Protein AF-A0A5N9A8A5-F1 (afdb_monomer_lite)

Foldseek 3Di:
DAQQVVLVVLCPDPVLVVLLVQPPDPPDPRDDDDDLVCVLSSVLNSCVVVVDDDDDDDPDQVSLVVSLVSNCRHPNPPDPRAGLHDFPDDPPDPDDTDPVNVVSND

Structure (mmCIF, N/CA/C/O backbone):
data_AF-A0A5N9A8A5-F1
#
_entry.id   AF-A0A5N9A8A5-F1
#
loop_
_atom_site.group_PDB
_atom_site.id
_atom_site.type_symbol
_atom_site.label_atom_id
_atom_site.label_alt_id
_atom_site.label_comp_id
_atom_site.label_asym_id
_atom_site.label_entity_id
_atom_site.label_seq_id
_atom_site.pdbx_PDB_ins_code
_atom_site.Cartn_x
_atom_site.Cartn_y
_atom_site.Cartn_z
_atom_site.occupancy
_atom_site.B_iso_or_equiv
_atom_site.auth_seq_id
_atom_site.auth_comp_id
_atom_site.auth_asym_id
_atom_site.auth_atom_id
_atom_site.pdbx_PDB_model_num
ATOM 1 N N . MET A 1 1 ? -5.847 -10.207 -16.335 1.00 61.81 1 MET A N 1
ATOM 2 C CA . MET A 1 1 ? -4.598 -10.094 -17.128 1.00 61.81 1 MET A CA 1
ATOM 3 C C . MET A 1 1 ? -3.720 -9.059 -16.449 1.00 61.81 1 MET A C 1
ATOM 5 O O . MET A 1 1 ? -4.241 -7.999 -16.135 1.00 61.81 1 MET A O 1
ATOM 9 N N . THR A 1 2 ? -2.455 -9.367 -16.166 1.00 85.06 2 THR A N 1
ATOM 10 C CA . THR A 1 2 ? -1.560 -8.479 -15.402 1.00 85.06 2 THR A CA 1
ATOM 11 C C . THR A 1 2 ? -0.623 -7.701 -16.321 1.00 85.06 2 THR A C 1
ATOM 13 O O . THR A 1 2 ? -0.273 -8.168 -17.405 1.00 85.06 2 THR A O 1
ATOM 16 N N . LEU A 1 3 ? -0.179 -6.520 -15.888 1.00 89.94 3 LEU A N 1
ATOM 17 C CA . LEU A 1 3 ? 0.757 -5.667 -16.633 1.00 89.94 3 LEU A CA 1
ATOM 18 C C . LEU A 1 3 ? 2.234 -5.964 -16.310 1.00 89.94 3 LEU A C 1
ATOM 20 O O . LEU A 1 3 ? 3.079 -5.072 -16.388 1.00 89.94 3 LEU A O 1
ATOM 24 N N . LYS A 1 4 ? 2.578 -7.214 -15.974 1.00 86.25 4 LYS A N 1
ATOM 25 C CA . LYS A 1 4 ? 3.952 -7.601 -15.598 1.00 86.25 4 LYS A CA 1
ATOM 26 C C . LYS A 1 4 ? 4.996 -7.268 -16.669 1.00 86.25 4 LYS A C 1
ATOM 28 O O . LYS A 1 4 ? 6.074 -6.801 -16.323 1.00 86.25 4 LYS A O 1
ATOM 33 N N . GLY A 1 5 ? 4.656 -7.388 -17.955 1.00 89.38 5 GLY A N 1
ATOM 34 C CA . GLY A 1 5 ? 5.570 -7.027 -19.050 1.00 89.38 5 GLY A CA 1
ATOM 35 C C . GLY A 1 5 ? 5.990 -5.548 -19.052 1.00 89.38 5 GLY A C 1
ATOM 36 O O . GLY A 1 5 ? 7.086 -5.215 -19.496 1.00 89.38 5 GLY A O 1
ATOM 37 N N . VAL A 1 6 ? 5.165 -4.648 -18.498 1.00 91.06 6 VAL A N 1
ATOM 38 C CA . VAL A 1 6 ? 5.547 -3.236 -18.311 1.00 91.06 6 VAL A CA 1
ATOM 39 C C . VAL A 1 6 ? 6.620 -3.109 -17.229 1.00 91.06 6 VAL A C 1
ATOM 41 O O . VAL A 1 6 ? 7.559 -2.334 -17.390 1.00 91.06 6 VAL A O 1
ATOM 44 N N . LEU A 1 7 ? 6.517 -3.891 -16.150 1.00 91.12 7 LEU A N 1
ATOM 45 C CA . LEU A 1 7 ? 7.517 -3.909 -15.079 1.00 91.12 7 LEU A CA 1
ATOM 46 C C . LEU A 1 7 ? 8.862 -4.451 -15.580 1.00 91.12 7 LEU A C 1
ATOM 48 O O . LEU A 1 7 ? 9.905 -3.889 -15.256 1.00 91.12 7 LEU A O 1
ATOM 52 N N . GLU A 1 8 ? 8.840 -5.487 -16.421 1.00 90.31 8 GLU A N 1
ATOM 53 C CA . GLU A 1 8 ? 10.045 -6.024 -17.069 1.00 90.31 8 GLU A CA 1
ATOM 54 C C . GLU A 1 8 ? 10.730 -4.983 -17.964 1.00 90.31 8 GLU A C 1
ATOM 56 O O . GLU A 1 8 ? 11.958 -4.892 -18.002 1.00 90.31 8 GLU A O 1
ATOM 61 N N . LEU A 1 9 ? 9.948 -4.161 -18.671 1.00 92.00 9 LEU A N 1
ATOM 62 C CA . LEU A 1 9 ? 10.483 -3.072 -19.485 1.00 92.00 9 LEU A CA 1
ATOM 63 C C . LEU A 1 9 ? 11.080 -1.954 -18.617 1.00 92.00 9 LEU A C 1
ATOM 65 O O . LEU A 1 9 ? 12.139 -1.424 -18.954 1.00 92.00 9 LEU A O 1
ATOM 69 N N . LEU A 1 10 ? 10.446 -1.629 -17.487 1.00 90.75 10 LEU A N 1
ATOM 70 C CA . LEU A 1 10 ? 10.958 -0.645 -16.529 1.00 90.75 10 LEU A CA 1
ATOM 71 C C . LEU A 1 10 ? 12.285 -1.078 -15.893 1.00 90.75 10 LEU A C 1
ATOM 73 O O . LEU A 1 10 ? 13.174 -0.239 -15.752 1.00 90.75 10 LEU A O 1
ATOM 77 N N . ASP A 1 11 ? 12.472 -2.365 -15.580 1.00 87.94 11 ASP A N 1
ATOM 78 C CA . ASP A 1 11 ? 13.742 -2.869 -15.022 1.00 87.94 11 ASP A CA 1
ATOM 79 C C . ASP A 1 11 ? 14.923 -2.726 -16.000 1.00 87.94 11 ASP A C 1
ATOM 81 O O . ASP A 1 11 ? 16.084 -2.703 -15.597 1.00 87.94 11 ASP A O 1
ATOM 85 N N . ARG A 1 12 ? 14.660 -2.551 -17.299 1.00 90.44 12 ARG A N 1
ATOM 86 C CA . ARG A 1 12 ? 15.705 -2.277 -18.299 1.00 90.44 12 ARG A CA 1
ATOM 87 C C . ARG A 1 12 ? 16.096 -0.799 -18.375 1.00 90.44 12 ARG A C 1
ATOM 89 O O . ARG A 1 12 ? 17.111 -0.487 -18.996 1.00 90.44 12 ARG A O 1
ATOM 96 N N . HIS A 1 13 ? 15.333 0.109 -17.764 1.00 92.44 13 HIS A N 1
ATOM 97 C CA . HIS A 1 13 ? 15.591 1.546 -17.834 1.00 92.44 13 HIS A CA 1
ATOM 98 C C . HIS A 1 13 ? 16.604 1.991 -16.760 1.00 92.44 13 HIS A C 1
ATOM 100 O O . HIS A 1 13 ? 16.325 1.862 -15.566 1.00 92.44 13 HIS A O 1
ATOM 106 N N . PRO A 1 14 ? 17.762 2.569 -17.132 1.00 89.25 14 PRO A N 1
ATOM 107 C CA . PRO A 1 14 ? 18.860 2.818 -16.194 1.00 89.25 14 PRO A CA 1
ATOM 108 C C . PRO A 1 14 ? 18.494 3.802 -15.075 1.00 89.25 14 PRO A C 1
ATOM 110 O O . PRO A 1 14 ? 18.797 3.539 -13.914 1.00 89.25 14 PRO A O 1
ATOM 113 N N . GLU A 1 15 ? 17.778 4.889 -15.383 1.00 88.56 15 GLU A N 1
ATOM 114 C CA . GLU A 1 15 ? 17.345 5.852 -14.354 1.00 88.56 15 GLU A CA 1
ATOM 115 C C . GLU A 1 15 ? 16.336 5.240 -13.380 1.00 88.56 15 GLU A C 1
ATOM 117 O O . GLU A 1 15 ? 16.320 5.565 -12.195 1.00 88.56 15 GLU A O 1
ATOM 122 N N . HIS A 1 16 ? 15.496 4.324 -13.873 1.00 90.00 16 HIS A N 1
ATOM 123 C CA . HIS A 1 16 ? 14.531 3.647 -13.023 1.00 90.00 16 HIS A CA 1
ATOM 124 C C . HIS A 1 16 ? 15.267 2.749 -12.032 1.00 90.00 16 HIS A C 1
ATOM 126 O O . HIS A 1 16 ? 15.028 2.841 -10.832 1.00 90.00 16 HIS A O 1
ATOM 132 N N . ARG A 1 17 ? 16.230 1.958 -12.522 1.00 88.69 17 ARG A N 1
ATOM 133 C CA . ARG A 1 17 ? 17.062 1.098 -11.678 1.00 88.69 17 ARG A CA 1
ATOM 134 C C . ARG A 1 17 ? 17.820 1.883 -10.618 1.00 88.69 17 ARG A C 1
ATOM 136 O O . ARG A 1 17 ? 17.757 1.496 -9.457 1.00 88.69 17 ARG A O 1
ATOM 143 N N . GLY A 1 18 ? 18.462 2.988 -11.003 1.00 88.00 18 GLY A N 1
ATOM 144 C CA . GLY A 1 18 ? 19.213 3.835 -10.074 1.00 88.00 18 GLY A CA 1
ATOM 145 C C . GLY A 1 18 ? 18.349 4.372 -8.932 1.00 88.00 18 GLY A C 1
ATOM 146 O O . GLY A 1 18 ? 18.769 4.345 -7.778 1.00 88.00 18 GLY A O 1
ATOM 147 N N . ASN A 1 19 ? 17.107 4.770 -9.229 1.00 88.25 19 ASN A N 1
ATOM 148 C CA . ASN A 1 19 ? 16.159 5.207 -8.202 1.00 88.25 19 ASN A CA 1
ATOM 149 C C . ASN A 1 19 ? 15.759 4.071 -7.247 1.00 88.25 19 ASN A C 1
ATOM 151 O O . ASN A 1 19 ? 15.625 4.310 -6.051 1.00 88.25 19 ASN A O 1
ATOM 155 N N . LEU A 1 20 ? 15.577 2.843 -7.751 1.00 87.94 20 LEU A N 1
ATOM 156 C CA . LEU A 1 20 ? 15.265 1.684 -6.905 1.00 87.94 20 LEU A CA 1
ATOM 157 C C . LEU A 1 2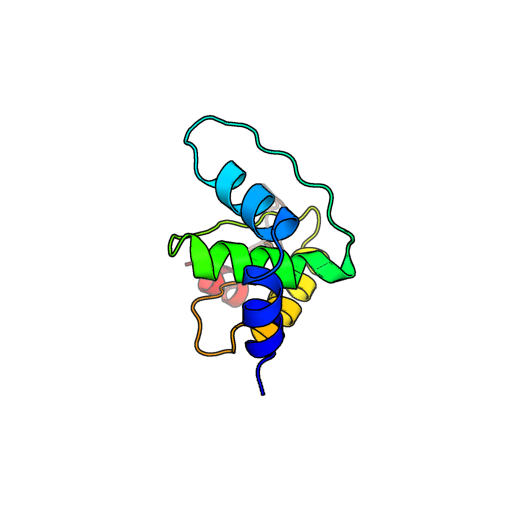0 ? 16.451 1.284 -6.015 1.00 87.94 20 LEU A C 1
ATOM 159 O O . LEU A 1 20 ? 16.251 0.940 -4.854 1.00 87.94 20 LEU A O 1
ATOM 163 N N . ASP A 1 21 ? 17.673 1.349 -6.550 1.00 85.31 21 ASP A N 1
ATOM 164 C CA . ASP A 1 21 ? 18.899 0.984 -5.829 1.00 85.31 21 ASP A CA 1
ATOM 165 C C . ASP A 1 21 ? 19.193 1.941 -4.663 1.00 85.31 21 ASP A C 1
ATOM 167 O O . ASP A 1 21 ? 19.724 1.526 -3.634 1.00 85.31 21 ASP A O 1
ATOM 171 N N . GLY A 1 22 ? 18.781 3.208 -4.777 1.00 81.44 22 GLY A N 1
ATOM 172 C CA . GLY A 1 22 ? 18.878 4.180 -3.686 1.00 81.44 22 GLY A CA 1
ATOM 173 C C . GLY A 1 22 ? 17.964 3.882 -2.489 1.00 81.44 22 GLY A C 1
ATOM 174 O O . GLY A 1 22 ? 18.305 4.239 -1.363 1.00 81.44 22 GLY A O 1
ATOM 175 N N . CYS A 1 23 ? 16.835 3.194 -2.699 1.00 77.12 23 CYS A N 1
ATOM 176 C CA . CYS A 1 23 ? 15.795 2.990 -1.681 1.00 77.12 23 CYS A CA 1
ATOM 177 C C . CYS A 1 23 ? 16.079 1.873 -0.653 1.00 77.12 23 CYS A C 1
ATOM 179 O O . CYS A 1 23 ? 15.278 1.708 0.264 1.00 77.12 23 CYS A O 1
ATOM 181 N N . GLY A 1 24 ? 17.169 1.107 -0.785 1.00 68.94 24 GLY A N 1
ATOM 182 C CA . GLY A 1 24 ? 17.451 -0.069 0.060 1.00 68.94 24 GLY A CA 1
ATOM 183 C C . GLY A 1 24 ? 18.438 0.149 1.215 1.00 68.94 24 GLY A C 1
ATOM 184 O O . GLY A 1 24 ? 18.645 -0.756 2.022 1.00 68.94 24 GLY A O 1
ATOM 185 N N . SER A 1 25 ? 19.074 1.320 1.307 1.00 71.38 25 SER A N 1
ATOM 186 C CA . SER A 1 25 ? 20.109 1.574 2.318 1.00 71.38 25 SER A CA 1
ATOM 187 C C . SER A 1 25 ? 19.491 1.999 3.659 1.00 71.38 25 SER A C 1
ATOM 189 O O . SER A 1 25 ? 18.820 3.035 3.710 1.00 71.38 25 SER A O 1
ATOM 191 N N . PRO A 1 26 ? 19.718 1.255 4.761 1.00 67.12 26 PRO A N 1
ATOM 192 C CA . PRO A 1 26 ? 19.154 1.595 6.064 1.00 67.12 26 PRO A CA 1
ATOM 193 C C . PRO A 1 26 ? 19.673 2.960 6.533 1.00 67.12 26 PRO A C 1
ATOM 195 O O . PRO A 1 26 ? 20.879 3.187 6.599 1.00 67.12 26 PRO A O 1
ATOM 198 N N . GLY A 1 27 ? 18.750 3.870 6.856 1.00 68.75 27 GLY A N 1
ATOM 199 C CA . GLY A 1 27 ? 19.062 5.215 7.351 1.00 68.75 27 GLY A CA 1
ATOM 200 C C . GLY A 1 27 ? 19.237 6.295 6.279 1.00 68.75 27 GLY A C 1
ATOM 201 O O . GLY A 1 27 ? 19.535 7.430 6.639 1.00 68.75 27 GLY A O 1
ATOM 202 N N . ASN A 1 28 ? 19.038 5.984 4.992 1.00 71.62 28 ASN A N 1
ATOM 203 C CA . ASN A 1 28 ? 19.099 6.988 3.931 1.00 71.62 28 ASN A CA 1
ATOM 204 C C . ASN A 1 28 ? 17.697 7.475 3.537 1.00 71.62 28 ASN A C 1
ATOM 206 O O . ASN A 1 28 ? 16.922 6.737 2.924 1.00 71.62 28 ASN A O 1
ATOM 210 N N . GLU A 1 29 ? 17.380 8.732 3.842 1.00 75.81 29 GLU A N 1
ATOM 211 C CA . GLU A 1 29 ? 16.180 9.393 3.328 1.00 75.81 29 GLU A CA 1
ATOM 212 C C . GLU A 1 29 ? 16.330 9.600 1.816 1.00 75.81 29 GLU A C 1
ATOM 214 O O . GLU A 1 29 ? 17.003 10.516 1.346 1.00 75.81 29 GLU A O 1
ATOM 219 N N . SER A 1 30 ? 15.723 8.706 1.038 1.00 80.75 30 SER A N 1
ATOM 220 C CA . SER A 1 30 ? 15.780 8.751 -0.422 1.00 80.75 30 SER A CA 1
ATOM 221 C C . SER A 1 30 ? 14.485 9.333 -0.975 1.00 80.75 30 SER A C 1
ATOM 223 O O . SER A 1 30 ? 13.409 8.763 -0.805 1.00 80.75 30 SER A O 1
ATOM 225 N N . GLY A 1 31 ? 14.588 10.483 -1.641 1.00 85.12 31 GLY A N 1
ATOM 226 C CA . GLY A 1 31 ? 13.471 11.129 -2.324 1.00 85.12 31 GLY A CA 1
ATOM 227 C C . GLY A 1 31 ? 13.455 10.796 -3.814 1.00 85.12 31 GLY A C 1
ATOM 228 O O . GLY A 1 31 ? 14.475 10.902 -4.488 1.00 85.12 31 GLY A O 1
ATOM 229 N N . VAL A 1 32 ? 12.284 10.451 -4.352 1.00 88.75 32 VAL A N 1
ATOM 230 C CA . VAL A 1 32 ? 12.077 10.261 -5.794 1.00 88.75 32 VAL A CA 1
ATOM 231 C C . VAL A 1 32 ? 10.853 11.051 -6.249 1.00 88.75 32 VAL A C 1
ATOM 233 O O . VAL A 1 32 ? 9.797 11.022 -5.615 1.00 88.75 32 VAL A O 1
ATOM 236 N N . THR A 1 33 ? 10.979 11.778 -7.359 1.00 90.25 33 THR A N 1
ATOM 237 C CA . THR A 1 33 ? 9.853 12.517 -7.947 1.00 90.25 33 THR A CA 1
ATOM 238 C C . THR A 1 33 ? 9.188 11.666 -9.015 1.00 90.25 33 THR A C 1
ATOM 240 O O . THR A 1 33 ? 9.794 11.351 -10.035 1.00 90.25 33 THR A O 1
ATOM 243 N N . ILE A 1 34 ? 7.924 11.303 -8.793 1.00 90.75 34 ILE A N 1
ATOM 244 C CA . ILE A 1 34 ? 7.172 10.421 -9.690 1.00 90.75 34 ILE A CA 1
ATOM 245 C C . ILE A 1 34 ? 5.851 11.085 -10.065 1.00 90.75 34 ILE A C 1
ATOM 247 O O . ILE A 1 34 ? 5.102 11.569 -9.210 1.00 90.75 34 ILE A O 1
ATOM 251 N N . ARG A 1 35 ? 5.529 11.068 -11.362 1.00 90.94 35 ARG A N 1
ATOM 252 C CA . ARG A 1 35 ? 4.217 11.495 -11.860 1.00 90.94 35 ARG A CA 1
ATOM 253 C C . ARG A 1 35 ? 3.128 10.590 -11.289 1.00 90.94 35 ARG A C 1
ATOM 255 O O . ARG A 1 35 ? 3.297 9.379 -11.256 1.00 90.94 35 ARG A O 1
ATOM 262 N N . GLN A 1 36 ? 1.985 11.155 -10.903 1.00 85.69 36 GLN A N 1
ATOM 263 C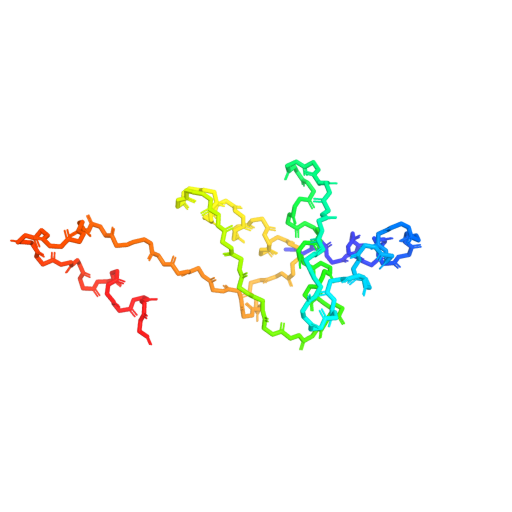 CA . GLN A 1 36 ? 0.924 10.408 -10.210 1.00 85.69 36 GLN A CA 1
ATOM 264 C C . GLN A 1 36 ? 0.546 9.077 -10.888 1.00 85.69 36 GLN A C 1
ATOM 266 O O . GLN A 1 36 ? 0.492 8.059 -10.209 1.00 85.69 36 GLN A O 1
ATOM 271 N N . GLY A 1 37 ? 0.392 9.056 -12.218 1.00 88.06 37 GLY A N 1
ATOM 272 C CA . GLY A 1 37 ? 0.048 7.839 -12.969 1.00 88.06 37 GLY A CA 1
ATOM 273 C C . GLY A 1 37 ? 1.128 6.747 -13.008 1.00 88.06 37 GLY A C 1
ATOM 274 O O . GLY A 1 37 ? 0.832 5.623 -13.389 1.00 88.06 37 GLY A O 1
ATOM 275 N N . ALA A 1 38 ? 2.366 7.050 -12.609 1.00 91.56 38 ALA A N 1
ATOM 276 C CA . ALA A 1 38 ? 3.483 6.104 -12.606 1.00 91.56 38 ALA A CA 1
ATOM 277 C C . ALA A 1 38 ? 3.787 5.521 -11.212 1.00 91.56 38 ALA A C 1
ATOM 279 O O . ALA A 1 38 ? 4.637 4.640 -11.094 1.00 91.56 38 ALA A O 1
ATOM 280 N N . ARG A 1 39 ? 3.106 5.985 -10.152 1.00 93.69 39 ARG A N 1
ATOM 281 C CA . ARG A 1 39 ? 3.378 5.563 -8.765 1.00 93.69 39 ARG A CA 1
ATOM 282 C C . ARG A 1 39 ? 3.183 4.064 -8.558 1.00 93.69 39 ARG A C 1
ATOM 284 O O . ARG A 1 39 ? 4.059 3.423 -7.992 1.00 93.69 39 ARG A O 1
ATOM 291 N N . ALA A 1 40 ? 2.075 3.512 -9.051 1.00 94.81 40 ALA A N 1
ATOM 292 C CA . ALA A 1 40 ? 1.783 2.086 -8.924 1.00 94.81 40 ALA A CA 1
ATOM 293 C C . ALA A 1 40 ? 2.834 1.220 -9.634 1.00 94.81 40 ALA A C 1
ATOM 295 O O . ALA A 1 40 ? 3.348 0.281 -9.041 1.00 94.81 40 ALA A O 1
ATOM 296 N N . ALA A 1 41 ? 3.220 1.581 -10.863 1.00 94.38 41 ALA A N 1
ATOM 297 C CA . ALA A 1 41 ? 4.251 0.856 -11.604 1.00 94.38 41 ALA A CA 1
ATOM 298 C C . ALA A 1 41 ? 5.612 0.905 -10.891 1.00 94.38 41 ALA A C 1
ATOM 300 O O . ALA A 1 41 ? 6.292 -0.113 -10.797 1.00 94.38 41 ALA A O 1
ATOM 301 N N . PHE A 1 42 ? 5.983 2.070 -10.348 1.00 93.81 42 PHE A N 1
ATOM 302 C CA . PHE A 1 42 ? 7.222 2.238 -9.591 1.00 93.81 42 PHE A CA 1
ATOM 303 C C . PHE A 1 42 ? 7.232 1.430 -8.289 1.00 93.81 42 PHE A C 1
ATOM 305 O O . PHE A 1 42 ? 8.221 0.782 -7.975 1.00 93.81 42 PHE A O 1
ATOM 312 N N . LEU A 1 43 ? 6.141 1.452 -7.522 1.00 94.38 43 LEU A N 1
ATOM 313 C CA . LEU A 1 43 ? 6.043 0.684 -6.278 1.00 94.38 43 LEU A CA 1
ATOM 314 C C . LEU A 1 43 ? 6.015 -0.825 -6.547 1.00 94.38 43 LEU A C 1
ATOM 316 O O . LEU A 1 43 ? 6.663 -1.584 -5.832 1.00 94.38 43 LEU A O 1
ATOM 320 N N . ALA A 1 44 ? 5.322 -1.253 -7.604 1.00 94.31 44 ALA A N 1
ATOM 321 C CA . ALA A 1 44 ? 5.315 -2.644 -8.037 1.00 94.31 44 ALA A CA 1
ATOM 322 C C . ALA A 1 44 ? 6.720 -3.123 -8.430 1.00 94.31 44 ALA A C 1
ATOM 324 O O . ALA A 1 44 ? 7.141 -4.190 -7.992 1.00 94.31 44 ALA A O 1
ATOM 325 N N . SER A 1 45 ? 7.476 -2.340 -9.208 1.00 93.44 45 SER A N 1
ATOM 326 C CA . SER A 1 45 ? 8.847 -2.712 -9.575 1.00 93.44 45 SER A CA 1
ATOM 327 C C . SER A 1 45 ? 9.807 -2.671 -8.383 1.00 93.44 45 SER A C 1
ATOM 329 O O . SER A 1 45 ? 10.649 -3.560 -8.253 1.00 93.44 45 SER A O 1
ATOM 331 N N . LEU A 1 46 ? 9.643 -1.703 -7.474 1.00 91.94 46 LEU A N 1
ATOM 332 C CA . LEU A 1 46 ? 10.390 -1.622 -6.218 1.00 91.94 46 LEU A CA 1
ATOM 333 C C . LEU A 1 46 ? 10.196 -2.881 -5.371 1.00 91.94 46 LEU A C 1
ATOM 335 O O . LEU A 1 46 ? 11.175 -3.457 -4.901 1.00 91.94 46 LEU A O 1
ATOM 339 N N . TRP A 1 47 ? 8.949 -3.323 -5.215 1.00 91.88 47 TRP A N 1
ATOM 340 C CA . TRP A 1 47 ? 8.613 -4.535 -4.476 1.00 91.88 47 TRP A CA 1
ATOM 341 C C . TRP A 1 47 ? 9.177 -5.794 -5.141 1.00 91.88 47 TRP A C 1
ATOM 343 O O . TRP A 1 47 ? 9.858 -6.581 -4.483 1.00 91.88 47 TRP A O 1
ATOM 353 N N . CYS A 1 48 ? 8.984 -5.944 -6.458 1.00 89.81 48 CYS A N 1
ATOM 354 C CA . CYS A 1 48 ? 9.527 -7.067 -7.227 1.00 89.81 48 CYS A CA 1
ATOM 355 C C . CYS A 1 48 ? 11.056 -7.184 -7.107 1.00 89.81 48 CYS A C 1
ATOM 357 O O . CYS A 1 48 ? 11.582 -8.296 -7.123 1.00 89.81 48 CYS A O 1
ATOM 359 N N . ARG A 1 49 ? 11.765 -6.052 -6.992 1.00 88.12 49 ARG A N 1
ATOM 360 C CA . ARG A 1 49 ? 13.231 -6.011 -6.917 1.00 88.12 49 ARG A CA 1
ATOM 361 C C . ARG A 1 49 ? 13.778 -6.184 -5.501 1.00 88.12 49 ARG A C 1
ATOM 363 O O . ARG A 1 49 ? 14.737 -6.927 -5.331 1.00 88.12 49 ARG A O 1
ATOM 370 N N . GLN A 1 50 ? 13.204 -5.511 -4.501 1.00 85.25 50 GLN A N 1
ATOM 371 C CA . GLN A 1 50 ? 13.674 -5.617 -3.111 1.00 85.25 50 GLN A CA 1
ATOM 372 C C . GLN A 1 50 ? 13.269 -6.936 -2.445 1.00 85.25 50 GLN A C 1
ATOM 374 O O . GLN A 1 50 ? 13.928 -7.348 -1.496 1.00 85.25 50 GLN A O 1
ATOM 379 N N . GLN A 1 51 ? 12.195 -7.583 -2.919 1.00 81.62 51 GLN A N 1
ATOM 380 C CA . GLN A 1 51 ? 11.677 -8.850 -2.382 1.00 81.62 51 GLN A CA 1
ATOM 381 C C . GLN A 1 51 ? 11.450 -8.835 -0.856 1.00 81.62 51 GLN A C 1
ATOM 383 O O . GLN A 1 51 ? 11.523 -9.866 -0.190 1.00 81.62 51 GLN A O 1
ATOM 388 N N . GLY A 1 52 ? 11.159 -7.655 -0.304 1.00 86.81 52 GLY A N 1
ATOM 389 C CA . GLY A 1 52 ? 10.888 -7.431 1.112 1.00 86.81 52 GLY A CA 1
ATOM 390 C C . GLY A 1 52 ? 9.514 -6.795 1.339 1.00 86.81 52 GLY A C 1
ATOM 391 O O . GLY A 1 52 ? 8.895 -6.297 0.392 1.00 86.81 52 GLY A O 1
ATOM 392 N N . PRO A 1 53 ? 9.009 -6.804 2.584 1.00 90.62 53 PRO A N 1
ATOM 393 C CA . PRO A 1 53 ? 7.759 -6.135 2.923 1.00 90.62 53 PRO A CA 1
ATOM 394 C C . PRO A 1 53 ? 7.897 -4.617 2.759 1.00 90.62 53 PRO A C 1
ATOM 396 O O . PRO A 1 53 ? 8.872 -4.019 3.213 1.00 90.62 53 PRO A O 1
ATOM 399 N N . ILE A 1 54 ? 6.902 -3.989 2.130 1.00 91.75 54 ILE A N 1
ATOM 400 C CA . ILE A 1 54 ? 6.842 -2.537 1.932 1.00 91.75 54 ILE A CA 1
ATOM 401 C C . ILE A 1 54 ? 5.543 -2.017 2.544 1.00 91.75 54 ILE A C 1
ATOM 403 O O . ILE A 1 54 ? 4.461 -2.480 2.190 1.00 91.75 54 ILE A O 1
ATOM 407 N N . LEU A 1 55 ? 5.652 -1.023 3.429 1.00 93.88 55 LEU A N 1
ATOM 408 C CA . LEU A 1 55 ? 4.513 -0.246 3.909 1.00 93.88 55 LEU A CA 1
ATOM 409 C C . LEU A 1 55 ? 4.409 1.042 3.094 1.00 93.88 55 LEU A C 1
ATOM 411 O O . LEU A 1 55 ? 5.327 1.861 3.097 1.00 93.88 55 LEU A O 1
ATOM 415 N N . VAL A 1 56 ? 3.279 1.233 2.418 1.00 95.12 56 VAL A N 1
ATOM 416 C CA . VAL A 1 56 ? 2.997 2.454 1.660 1.00 95.12 56 VAL A CA 1
ATOM 417 C C . VAL A 1 56 ? 1.965 3.279 2.415 1.00 95.12 56 VAL A C 1
ATOM 419 O O . VAL A 1 56 ? 0.878 2.793 2.712 1.00 95.12 56 VAL A O 1
ATOM 422 N N . VAL A 1 57 ? 2.297 4.537 2.702 1.00 95.38 57 VAL A N 1
ATOM 423 C CA . VAL A 1 57 ? 1.398 5.483 3.374 1.00 95.38 57 VAL A CA 1
ATOM 424 C C . VAL A 1 57 ? 0.939 6.531 2.370 1.00 95.38 57 VAL A C 1
ATOM 426 O O . VAL A 1 57 ? 1.756 7.166 1.701 1.00 95.38 57 VAL A O 1
ATOM 429 N N . THR A 1 58 ? -0.373 6.727 2.264 1.00 95.44 58 THR A N 1
ATOM 430 C CA . THR A 1 58 ? -0.978 7.782 1.445 1.00 95.44 58 THR A CA 1
ATOM 431 C C . THR A 1 58 ? -1.645 8.839 2.330 1.00 95.44 58 THR A C 1
ATOM 433 O O . THR A 1 58 ? -2.035 8.532 3.455 1.00 95.44 58 THR A O 1
ATOM 436 N N . PRO A 1 59 ? -1.815 10.086 1.849 1.00 94.75 59 PRO A N 1
ATOM 437 C CA . PRO A 1 59 ? -2.418 11.153 2.653 1.00 94.75 59 PRO A CA 1
ATOM 438 C C . PRO A 1 59 ? -3.903 10.940 2.964 1.00 94.75 59 PRO A C 1
ATOM 440 O O . PRO A 1 59 ? -4.413 11.522 3.916 1.00 94.75 59 PRO A O 1
ATOM 443 N N . ARG A 1 60 ? -4.609 10.177 2.119 1.00 94.56 60 ARG A N 1
ATOM 444 C CA . ARG A 1 60 ? -6.050 9.927 2.218 1.00 94.56 60 ARG A CA 1
ATOM 445 C C . ARG A 1 60 ? -6.383 8.451 1.990 1.00 94.56 60 ARG A C 1
ATOM 447 O O . ARG A 1 60 ? -5.658 7.784 1.239 1.00 94.56 60 ARG A O 1
ATOM 454 N N . PRO A 1 61 ? -7.491 7.957 2.561 1.00 93.94 61 PRO A N 1
ATOM 455 C CA . PRO A 1 61 ? -7.961 6.586 2.360 1.00 93.94 61 PRO A CA 1
ATOM 456 C C . PRO A 1 61 ? -8.359 6.304 0.902 1.00 93.94 61 PRO A C 1
ATOM 458 O O . PRO A 1 61 ? -8.108 5.211 0.396 1.00 93.94 61 PRO A O 1
ATOM 461 N N . GLU A 1 62 ? -8.920 7.277 0.174 1.00 95.06 62 GLU A N 1
ATOM 462 C CA . GLU A 1 62 ? -9.254 7.105 -1.250 1.00 95.06 62 GLU A CA 1
ATOM 463 C C . GLU A 1 62 ? -8.003 6.899 -2.105 1.00 95.06 62 GLU A C 1
ATOM 465 O O . GLU A 1 62 ? -8.032 6.124 -3.062 1.00 95.06 62 GLU A O 1
ATOM 470 N N . ASP A 1 63 ? -6.905 7.575 -1.759 1.00 95.06 63 ASP A N 1
ATOM 471 C CA . ASP A 1 63 ? -5.629 7.415 -2.450 1.00 95.06 63 ASP A CA 1
ATOM 472 C C . ASP A 1 63 ? -5.056 6.011 -2.213 1.00 95.06 63 ASP A C 1
ATOM 474 O O . ASP A 1 63 ? -4.540 5.407 -3.153 1.00 95.06 63 ASP A O 1
ATOM 478 N N . ALA A 1 64 ? -5.196 5.467 -0.995 1.00 95.62 64 ALA A N 1
ATOM 479 C CA . ALA A 1 64 ? -4.774 4.105 -0.665 1.00 95.62 64 ALA A CA 1
ATOM 480 C C . ALA A 1 64 ? -5.563 3.065 -1.469 1.00 95.62 64 ALA A C 1
A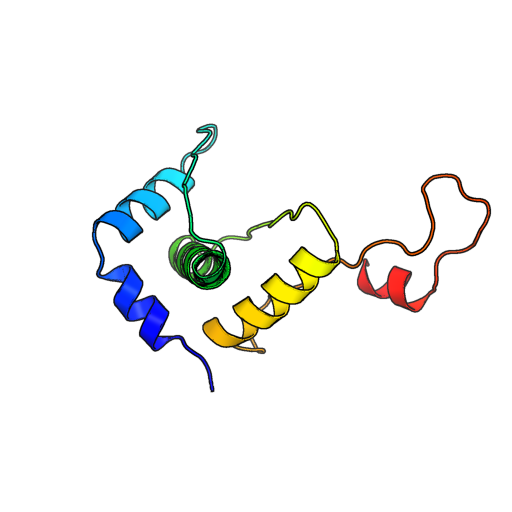TOM 482 O O . ALA A 1 64 ? -4.961 2.196 -2.096 1.00 95.62 64 ALA A O 1
ATOM 483 N N . ARG A 1 65 ? -6.900 3.189 -1.504 1.00 95.12 65 ARG A N 1
ATOM 484 C CA . ARG A 1 65 ? -7.783 2.296 -2.277 1.00 95.12 65 ARG A CA 1
ATOM 485 C C . ARG A 1 65 ? -7.437 2.323 -3.766 1.00 95.12 65 ARG A C 1
ATOM 487 O O . ARG A 1 65 ? -7.172 1.285 -4.356 1.00 95.12 65 ARG A O 1
ATOM 494 N N . ARG A 1 66 ? -7.332 3.519 -4.359 1.00 95.06 66 ARG A N 1
ATOM 495 C CA . ARG A 1 66 ? -6.960 3.669 -5.777 1.00 95.06 66 ARG A CA 1
ATOM 496 C C . ARG A 1 66 ? -5.591 3.079 -6.082 1.00 95.06 66 ARG A C 1
ATOM 498 O O . ARG A 1 66 ? -5.405 2.485 -7.140 1.00 95.06 66 ARG A O 1
ATOM 505 N N . LEU A 1 67 ? -4.620 3.280 -5.194 1.00 95.69 67 LEU A N 1
ATOM 506 C CA . LEU A 1 67 ? -3.281 2.739 -5.374 1.00 95.69 67 LEU A CA 1
ATOM 507 C C . LEU A 1 67 ? -3.275 1.210 -5.264 1.00 95.69 67 LEU A C 1
ATOM 509 O O . LEU A 1 67 ? -2.605 0.562 -6.062 1.00 95.69 67 LEU A O 1
ATOM 513 N N . HIS A 1 68 ? -4.035 0.647 -4.324 1.00 95.38 68 HIS A N 1
ATOM 514 C CA . HIS A 1 68 ? -4.229 -0.796 -4.171 1.00 95.38 68 HIS A CA 1
ATOM 515 C C . HIS A 1 68 ? -4.783 -1.420 -5.459 1.00 95.38 68 HIS A C 1
ATOM 517 O O . HIS A 1 68 ? -4.117 -2.276 -6.041 1.00 95.38 68 HIS A O 1
ATOM 523 N N . ASP A 1 69 ? -5.887 -0.891 -5.994 1.00 94.44 69 ASP A N 1
ATOM 524 C CA . ASP A 1 69 ? -6.488 -1.356 -7.256 1.00 94.44 69 ASP A CA 1
ATOM 525 C C . ASP A 1 69 ? -5.499 -1.281 -8.437 1.00 94.44 69 ASP A C 1
ATOM 527 O O . ASP A 1 69 ? -5.374 -2.197 -9.260 1.00 94.44 69 ASP A O 1
ATOM 531 N N . GLN A 1 70 ? -4.744 -0.181 -8.521 1.00 94.75 70 GLN A N 1
ATOM 532 C CA . GLN A 1 70 ? -3.721 -0.011 -9.551 1.00 94.75 70 GLN A CA 1
ATOM 533 C C . GLN A 1 70 ? -2.600 -1.044 -9.413 1.00 94.75 70 GLN A C 1
ATOM 535 O O . GLN A 1 70 ? -2.160 -1.597 -10.420 1.00 94.75 70 GLN A O 1
ATOM 540 N N . LEU A 1 71 ? -2.130 -1.325 -8.196 1.00 94.69 71 LEU A N 1
ATOM 541 C CA . LEU A 1 71 ? -1.070 -2.303 -7.957 1.00 94.69 71 LEU A CA 1
ATOM 542 C C . LEU A 1 71 ? -1.502 -3.720 -8.345 1.00 94.69 71 LEU A C 1
ATOM 544 O O . LEU A 1 71 ? -0.727 -4.418 -9.005 1.00 94.69 71 LEU A O 1
ATOM 548 N N . LEU A 1 72 ? -2.740 -4.117 -8.026 1.00 93.56 72 LEU A N 1
ATOM 549 C CA . LEU A 1 72 ? -3.300 -5.412 -8.436 1.00 93.56 72 LEU A CA 1
ATOM 550 C C . LEU A 1 72 ? -3.279 -5.584 -9.961 1.00 93.56 72 LEU A C 1
ATOM 552 O O . LEU A 1 72 ? -2.993 -6.669 -10.466 1.00 93.56 72 LEU A O 1
ATOM 556 N N . THR A 1 73 ? -3.472 -4.494 -10.708 1.00 92.69 73 THR A N 1
ATOM 557 C CA . THR A 1 73 ? -3.372 -4.502 -12.176 1.00 92.69 73 THR A CA 1
ATOM 558 C C . THR A 1 73 ? -1.956 -4.854 -12.664 1.00 92.69 73 THR A C 1
ATOM 560 O O . THR A 1 73 ? -1.793 -5.530 -13.685 1.00 92.69 73 THR A O 1
ATOM 563 N N . TYR A 1 74 ? -0.910 -4.434 -11.944 1.00 92.69 74 TYR A N 1
ATOM 564 C CA . TYR A 1 74 ? 0.486 -4.700 -12.312 1.00 92.69 74 TYR A CA 1
ATOM 565 C C . TYR A 1 74 ? 0.972 -6.079 -11.869 1.00 92.69 74 TYR A C 1
ATOM 567 O O . TYR A 1 74 ? 1.526 -6.816 -12.688 1.00 92.69 74 TYR A O 1
ATOM 575 N N . VAL A 1 75 ? 0.784 -6.436 -10.597 1.00 89.50 75 VAL A N 1
ATOM 576 C CA . VAL A 1 75 ? 1.386 -7.657 -10.034 1.00 89.50 75 VAL A CA 1
ATOM 577 C C . VAL A 1 75 ? 0.441 -8.863 -10.016 1.00 89.50 75 VAL A C 1
ATOM 579 O O . VAL A 1 75 ? 0.922 -10.000 -10.043 1.00 89.50 75 VAL A O 1
ATOM 582 N N . GLY A 1 76 ? -0.873 -8.629 -10.065 1.00 90.06 76 GLY A N 1
ATOM 583 C CA . GLY A 1 76 ? -1.925 -9.644 -9.978 1.00 90.06 76 GLY A CA 1
ATOM 584 C C . GLY A 1 76 ? -2.560 -9.772 -8.594 1.00 90.06 76 GLY A C 1
ATOM 585 O O . GLY A 1 76 ? -1.972 -9.381 -7.591 1.00 90.06 76 GLY A O 1
ATOM 586 N N . GLU A 1 77 ? -3.761 -10.352 -8.566 1.00 86.75 77 GLU A N 1
ATOM 587 C CA . GLU A 1 77 ? -4.580 -10.533 -7.356 1.00 86.75 77 GLU A CA 1
ATOM 588 C C . GLU A 1 77 ? -4.044 -11.611 -6.407 1.00 86.75 77 GLU A C 1
ATOM 590 O O . GLU A 1 77 ? -4.298 -11.558 -5.211 1.00 86.75 77 GLU A O 1
ATOM 595 N N . ASP A 1 78 ? -3.233 -12.540 -6.918 1.00 88.56 78 ASP A N 1
ATOM 596 C CA . ASP A 1 78 ? -2.643 -13.626 -6.124 1.00 88.56 78 ASP A CA 1
ATOM 597 C C . ASP A 1 78 ? -1.462 -13.169 -5.245 1.00 88.56 78 ASP A C 1
ATOM 599 O O . ASP A 1 78 ? -0.869 -13.971 -4.523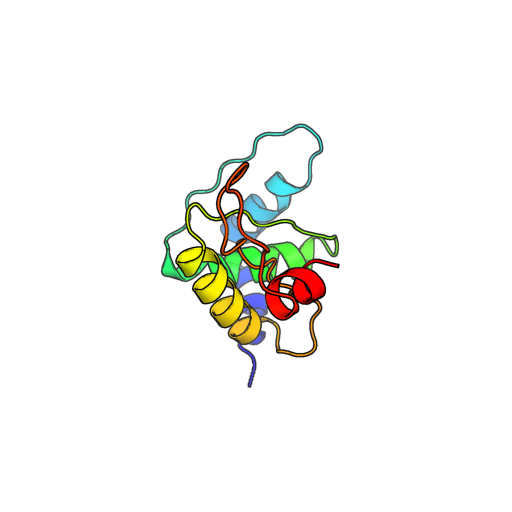 1.00 88.56 78 ASP A O 1
ATOM 603 N N . GLN A 1 79 ? -1.045 -11.905 -5.357 1.00 89.94 79 GLN A N 1
ATOM 604 C CA . GLN A 1 79 ? 0.082 -11.366 -4.596 1.00 89.94 79 GLN A CA 1
ATOM 605 C C . GLN A 1 79 ? -0.381 -10.805 -3.246 1.00 89.94 79 GLN A C 1
ATOM 607 O O . GLN A 1 79 ? -1.497 -10.295 -3.151 1.00 89.94 79 GLN A O 1
ATOM 612 N N . PRO A 1 80 ? 0.473 -10.837 -2.203 1.00 90.88 80 PRO A N 1
ATOM 613 C CA . PRO A 1 80 ? 0.123 -10.398 -0.852 1.00 90.88 80 PRO A CA 1
ATOM 614 C C . PRO A 1 80 ? 0.093 -8.862 -0.735 1.00 90.88 80 PRO A C 1
ATOM 616 O O . PRO A 1 80 ? 0.872 -8.255 0.000 1.00 90.88 80 PRO A O 1
ATOM 619 N N . ILE A 1 81 ? -0.789 -8.212 -1.499 1.00 93.38 81 ILE A N 1
ATOM 620 C CA . ILE A 1 81 ? -1.044 -6.774 -1.420 1.00 93.38 81 ILE A CA 1
ATOM 621 C C . ILE A 1 81 ? -2.287 -6.546 -0.571 1.00 93.38 81 ILE A C 1
ATOM 623 O O . ILE A 1 81 ? -3.423 -6.732 -1.010 1.00 93.38 81 ILE A O 1
ATOM 627 N N . HIS A 1 82 ? -2.052 -6.072 0.644 1.00 93.62 82 HIS A N 1
ATOM 628 C CA . HIS A 1 82 ? -3.101 -5.794 1.609 1.00 93.62 82 HIS A CA 1
ATOM 629 C C . HIS A 1 82 ? -3.360 -4.291 1.709 1.00 93.62 82 HIS A C 1
ATOM 631 O O . HIS A 1 82 ? -2.434 -3.479 1.682 1.00 93.62 82 HIS A O 1
ATOM 637 N N . LEU A 1 83 ? -4.633 -3.930 1.842 1.00 95.12 83 LEU A N 1
ATOM 638 C CA . LEU A 1 83 ? -5.061 -2.585 2.195 1.00 95.12 83 LEU A CA 1
ATOM 639 C C . LEU A 1 83 ? -5.422 -2.587 3.678 1.00 95.12 83 LEU A C 1
ATOM 641 O O . LEU A 1 83 ? -6.300 -3.341 4.086 1.00 95.12 83 LEU A O 1
ATOM 645 N N . LEU A 1 84 ? -4.777 -1.733 4.470 1.00 95.25 84 LEU A N 1
ATOM 646 C CA . LEU A 1 84 ? -5.201 -1.475 5.843 1.00 95.25 84 LEU A CA 1
ATOM 647 C C . LEU A 1 84 ? -6.356 -0.458 5.807 1.00 95.25 84 LEU A C 1
ATOM 649 O O . LEU A 1 84 ? -6.107 0.697 5.446 1.00 95.25 84 LEU A O 1
ATOM 653 N N . PRO A 1 85 ? -7.604 -0.845 6.129 1.00 91.38 85 PRO A N 1
ATOM 654 C CA . PRO A 1 85 ? -8.732 0.071 6.036 1.00 91.38 85 PRO A CA 1
ATOM 655 C C . PRO A 1 85 ? -8.674 1.147 7.126 1.00 91.38 85 PRO A C 1
ATOM 657 O O . PRO A 1 85 ? -8.207 0.923 8.247 1.00 91.38 85 PRO A O 1
ATOM 660 N N . GLU A 1 86 ? -9.173 2.332 6.780 1.00 91.62 86 GLU A N 1
ATOM 661 C CA . GLU A 1 86 ? -9.338 3.437 7.720 1.00 91.62 86 GLU A CA 1
ATOM 662 C C . GLU A 1 86 ? -10.417 3.097 8.766 1.00 91.62 86 GLU A C 1
ATOM 664 O O . GLU A 1 86 ? -11.438 2.505 8.409 1.00 91.62 86 GLU A O 1
ATOM 669 N N . PRO A 1 87 ? -10.224 3.453 10.051 1.00 89.06 87 PRO A N 1
ATOM 670 C CA . PRO A 1 87 ? -11.298 3.366 11.032 1.00 89.06 87 PRO A CA 1
ATOM 671 C C . PRO A 1 87 ? -12.451 4.314 10.682 1.00 89.06 87 PRO A C 1
ATOM 673 O O . PRO A 1 87 ? -12.236 5.496 10.446 1.00 89.06 87 PRO A O 1
ATOM 676 N N . GLU A 1 88 ? -13.683 3.817 10.754 1.00 87.00 88 GLU A N 1
ATOM 677 C CA . GLU A 1 88 ? -14.891 4.635 10.548 1.00 87.00 88 GLU A CA 1
ATOM 678 C C . GLU A 1 88 ? -15.181 5.599 11.706 1.00 87.00 88 GLU A C 1
ATOM 680 O O . GLU A 1 88 ? -15.964 6.532 11.559 1.00 87.00 88 GLU A O 1
ATOM 685 N N . VAL A 1 89 ? -14.559 5.361 12.860 1.00 90.75 89 VAL A N 1
ATOM 686 C CA . VAL A 1 89 ? -14.766 6.113 14.098 1.00 90.75 89 VAL A CA 1
ATOM 687 C C . VAL A 1 89 ? -13.499 6.889 14.427 1.00 90.75 89 VAL A C 1
ATOM 689 O O . VAL A 1 89 ? -12.385 6.359 14.330 1.00 90.75 89 VAL A O 1
ATOM 692 N N . LEU A 1 90 ? -13.660 8.142 14.846 1.00 91.12 90 LEU A N 1
ATOM 693 C CA . LEU A 1 90 ? -12.525 8.975 15.213 1.00 91.12 90 LEU A CA 1
ATOM 694 C C . LEU A 1 90 ? -11.894 8.511 16.534 1.00 91.12 90 LEU A C 1
ATOM 696 O O . LEU A 1 90 ? -12.572 7.964 17.410 1.00 91.12 90 LEU A O 1
ATOM 700 N N . PRO A 1 91 ? -10.591 8.772 16.741 1.00 89.81 91 PRO A N 1
ATOM 701 C CA . PRO A 1 91 ? -9.972 8.542 18.037 1.00 89.81 91 PRO A CA 1
ATOM 702 C C . PRO A 1 91 ? -10.762 9.231 19.161 1.00 89.81 91 PRO A C 1
ATOM 704 O O . PRO A 1 91 ? -11.065 10.420 19.075 1.00 89.81 91 PRO A O 1
ATOM 707 N N . PHE A 1 92 ? -11.057 8.480 20.227 1.00 91.25 92 PHE A N 1
ATOM 708 C CA . PHE A 1 92 ? -11.787 8.925 21.429 1.00 91.25 92 PHE A CA 1
ATOM 709 C C . PHE A 1 92 ? -13.280 9.230 21.245 1.00 91.25 92 PHE A C 1
ATOM 711 O O . PHE A 1 92 ? -13.932 9.709 22.179 1.00 91.25 92 PHE A O 1
ATOM 718 N N . GLU A 1 93 ? -13.848 8.917 20.087 1.00 92.38 93 GLU A N 1
ATOM 719 C CA . GLU A 1 93 ? -15.288 8.975 19.891 1.00 92.38 93 GLU A CA 1
ATOM 720 C C . GLU A 1 93 ? -15.977 7.816 20.628 1.00 92.38 93 GLU A C 1
ATOM 722 O O . GLU A 1 93 ? -15.492 6.685 20.671 1.00 92.38 93 GLU A O 1
ATOM 727 N N . ARG A 1 94 ? -17.116 8.099 21.270 1.00 90.31 94 ARG A N 1
ATOM 728 C CA . ARG A 1 94 ? -17.858 7.123 22.089 1.00 90.31 94 ARG A CA 1
ATOM 729 C C . ARG A 1 94 ? -18.811 6.285 21.238 1.00 90.31 94 ARG A C 1
ATOM 731 O O . ARG A 1 94 ? -19.980 6.127 21.585 1.00 90.31 94 ARG A O 1
ATOM 738 N N . LEU A 1 95 ? -18.305 5.780 20.120 1.00 88.62 95 LEU A N 1
ATOM 739 C CA . LEU A 1 95 ? -19.010 4.896 19.202 1.00 88.62 95 LEU A CA 1
ATOM 740 C C . LEU A 1 95 ? -18.201 3.611 19.031 1.00 88.62 95 LEU A C 1
ATOM 742 O O . LEU A 1 95 ? -16.972 3.625 19.063 1.00 88.62 95 LEU A O 1
ATOM 746 N N . ALA A 1 96 ? -18.896 2.488 18.875 1.00 84.69 96 ALA A N 1
ATOM 747 C CA . ALA A 1 96 ? -18.246 1.241 18.508 1.00 84.69 96 ALA A CA 1
ATOM 748 C C . ALA A 1 96 ? -17.870 1.296 17.023 1.00 84.69 96 ALA A C 1
ATOM 750 O O . ALA A 1 96 ? -18.701 1.670 16.196 1.00 84.69 96 ALA A O 1
ATOM 751 N N . ALA A 1 97 ? -16.632 0.921 16.697 1.00 84.38 97 ALA A N 1
ATOM 752 C CA . ALA A 1 97 ? -16.245 0.686 15.311 1.00 84.38 97 ALA A CA 1
ATOM 753 C C . ALA A 1 97 ? -17.012 -0.520 14.750 1.00 84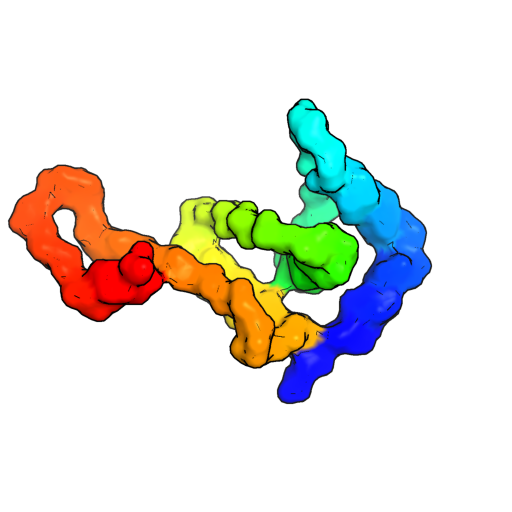.38 97 ALA A C 1
ATOM 755 O O . ALA A 1 97 ? -17.357 -1.441 15.499 1.00 84.38 97 ALA A O 1
ATOM 756 N N . ASP A 1 98 ? -17.256 -0.520 13.442 1.00 89.06 98 ASP A N 1
ATOM 757 C CA . ASP A 1 98 ? -17.890 -1.653 12.783 1.00 89.06 98 ASP A CA 1
ATOM 758 C C . ASP A 1 98 ? -17.033 -2.922 12.917 1.00 89.06 98 ASP A C 1
ATOM 760 O O . ASP A 1 98 ? -15.800 -2.894 12.818 1.00 89.06 98 ASP A O 1
ATOM 764 N N . ALA A 1 99 ? -17.696 -4.056 13.140 1.00 88.81 99 ALA A N 1
ATOM 765 C CA . ALA A 1 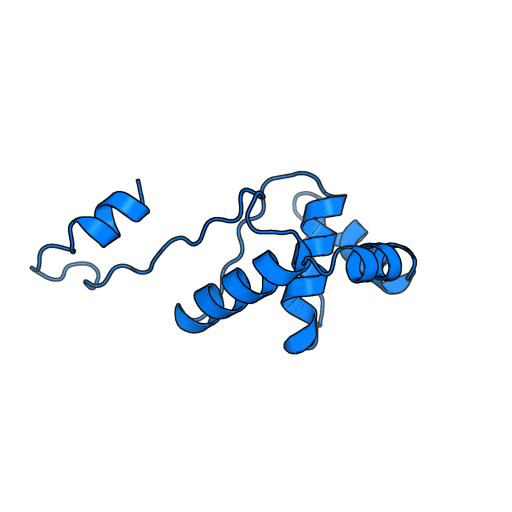99 ? -17.020 -5.330 13.346 1.00 88.81 99 ALA A CA 1
ATOM 766 C C . ALA A 1 99 ? -16.278 -5.810 12.088 1.00 88.81 99 ALA A C 1
ATOM 768 O O . ALA A 1 99 ? -15.235 -6.449 12.210 1.00 88.81 99 ALA A O 1
ATOM 769 N N . ASN A 1 100 ? -16.773 -5.499 10.885 1.00 90.25 100 ASN A N 1
ATOM 770 C CA . ASN A 1 100 ? -16.109 -5.865 9.636 1.00 90.25 100 ASN A CA 1
ATOM 771 C C . ASN A 1 100 ? -14.804 -5.079 9.471 1.00 90.25 100 ASN A C 1
ATOM 773 O O . ASN A 1 100 ? -13.751 -5.681 9.268 1.00 90.25 100 ASN A O 1
ATOM 777 N N . THR A 1 101 ? -14.850 -3.755 9.649 1.00 87.06 101 THR A N 1
ATOM 778 C CA . THR A 1 101 ? -13.654 -2.896 9.615 1.00 87.06 101 THR A CA 1
ATOM 779 C C . THR A 1 101 ? -12.650 -3.294 10.696 1.00 87.06 101 THR A C 1
ATOM 781 O O . THR A 1 101 ? -11.446 -3.313 10.448 1.00 87.06 101 THR A O 1
ATOM 784 N N . GLY A 1 102 ? -13.128 -3.661 11.890 1.00 87.19 102 GLY A N 1
ATOM 785 C CA . GLY A 1 102 ? -12.290 -4.203 12.959 1.00 87.19 102 GLY A CA 1
ATOM 786 C C . GLY A 1 102 ? -11.582 -5.499 12.555 1.00 87.19 102 GLY A C 1
ATOM 787 O O . GLY A 1 102 ? -10.363 -5.592 12.681 1.00 87.19 102 GLY A O 1
ATOM 788 N N . ASN A 1 103 ? -12.323 -6.468 12.014 1.00 91.12 103 ASN A N 1
ATOM 789 C CA . ASN A 1 103 ? -11.779 -7.760 11.588 1.00 91.12 103 ASN A CA 1
ATOM 790 C C . ASN A 1 103 ? -10.782 -7.633 10.431 1.00 91.12 103 ASN A C 1
ATOM 792 O O . ASN A 1 103 ? -9.782 -8.334 10.422 1.00 91.12 103 ASN A O 1
ATOM 796 N N . GLN A 1 104 ? -11.011 -6.730 9.475 1.00 88.94 104 GLN A N 1
ATOM 797 C CA . GLN A 1 104 ? -10.086 -6.501 8.356 1.00 88.94 104 GLN A CA 1
ATOM 798 C C . GLN A 1 104 ? -8.723 -5.930 8.789 1.00 88.94 104 GLN A C 1
ATOM 800 O O . GLN A 1 104 ? -7.787 -5.904 7.990 1.00 88.94 104 GLN A O 1
ATOM 805 N N . ARG A 1 105 ? -8.612 -5.433 10.027 1.00 90.19 105 ARG A N 1
ATOM 806 C CA . ARG A 1 105 ? -7.380 -4.869 10.595 1.00 90.19 105 ARG A CA 1
ATOM 807 C C . ARG A 1 105 ? -6.622 -5.838 11.511 1.00 90.19 105 ARG A C 1
ATOM 809 O O . ARG A 1 105 ? -5.546 -5.454 11.973 1.00 90.19 105 ARG A O 1
ATOM 816 N N . LEU A 1 106 ? -7.178 -7.019 11.802 1.00 88.06 106 LEU A N 1
ATOM 817 C CA . LEU A 1 106 ? -6.615 -8.056 12.681 1.00 88.06 106 LEU A CA 1
ATOM 818 C C . LEU A 1 106 ? -6.081 -9.237 11.864 1.00 88.06 106 LEU A C 1
ATOM 820 O O . LEU A 1 106 ? -5.041 -9.787 12.286 1.00 88.06 106 LEU A O 1
#

Secondary structure (DSSP, 8-state):
---HHHHHHHHT-HHHHHHHHHTTSTT--------GGGHHHHHHHHHHHH-S------SSHHHHHHHHHHHHHHH-TTS-----PPPSS-TT-SSPPPHHHHHTT-

Radius of gyration: 16.34 Å; chains: 1; bounding box: 39×26×42 Å

Sequence (106 aa):
MTLKGVLELLDRHPEHRGNLDGCGSPGNESGVTIRQGARAAFLASLWCRQQGPILVVTPRPEDARRLHDQLLTYVGEDQPIHLLPEPEVLPFERLAADANTGNQRL

pLDDT: mean 89.1, std 6.42, range [61.81, 95.69]